Protein 2QIF (pdb70)

Foldseek 3Di:
DDKDKWAKADDDDVVLQVQLQVQLVPQPFWDGWGADRVRRIIITDGDCVRDPVVNSQVSSVVSPMHTDD/DDKDKWQKADQDDVVLVVQLQVQLVPQPFWDHWDDDRVRRMIMTDGDCVRANPVNSQVSSVVSPIHTD

CATH classification: 3.30.70.100

Nearest PDB structures (foldseek):
  2qif-assembly1_A  TM=1.006E+00  e=1.972E-12  unclassified
  6ff2-assembly1_B  TM=9.915E-01  e=1.704E-08  Staphylococcus aureus subsp. aureus NCTC 8325
  2l3m-assembly1_A  TM=9.729E-01  e=2.871E-08  Bacillus anthracis str. Ames
  3dxs-assembly1_X  TM=9.781E-01  e=1.037E-06  Arabidopsis thaliana
  6a71-assembly1_B  TM=9.759E-01  e=3.578E-06  Homo sapiens

B-factor: mean 16.15, std 11.19, range [2.81, 86.16]

Structure (mmCIF, N/CA/C/O backbone):
data_2QIF
#
_entry.id   2QIF
#
_cell.length_a   23.440
_cell.length_b   74.692
_cell.length_c   41.212
_cell.angle_alpha   90.00
_cell.angle_beta   101.55
_cell.angle_gamma   90.00
#
_symmetry.space_group_name_H-M   'P 1 21 1'
#
loop_
_entity.id
_entity.type
_entity.pdbx_description
1 polymer 'Copper chaperone copZ'
2 non-polymer 'COPPER (I) ION'
3 non-polymer 'ACETATE ION'
4 non-polymer GLYCEROL
5 non-polymer 'CALCIUM ION'
6 water water
#
loop_
_atom_site.group_PDB
_atom_site.id
_atom_site.type_symbol
_atom_site.label_atom_id
_atom_site.label_alt_id
_atom_site.label_comp_id
_atom_site.label_asym_id
_atom_site.label_entity_id
_atom_site.label_seq_id
_atom_site.pdbx_PDB_ins_code
_atom_site.Cartn_x
_atom_site.Cartn_y
_atom_site.Cartn_z
_atom_site.occupancy
_atom_site.B_iso_or_equiv
_atom_site.auth_seq_id
_atom_site.auth_comp_id
_atom_site.auth_asym_id
_atom_site.auth_atom_id
_atom_site.pdbx_PDB_model_num
ATOM 1 N N . MET A 1 1 ? 11.814 -7.514 27.008 1.00 15.10 1 MET A N 1
ATOM 2 C CA . MET A 1 1 ? 12.071 -6.346 26.156 1.00 9.75 1 MET A CA 1
ATOM 3 C C . MET A 1 1 ? 12.638 -5.212 27.010 1.00 8.47 1 MET A C 1
ATOM 4 O O . MET A 1 1 ? 12.342 -5.116 28.198 1.00 13.98 1 MET A O 1
ATOM 9 N N . GLU A 1 2 ? 13.457 -4.368 26.372 1.00 8.52 2 GLU A N 1
ATOM 10 C CA . GLU A 1 2 ? 13.937 -3.150 27.011 1.00 8.97 2 GLU A CA 1
ATOM 11 C C . GLU A 1 2 ? 13.451 -1.940 26.249 1.00 9.43 2 GLU A C 1
ATOM 12 O O . GLU A 1 2 ? 13.236 -2.027 25.037 1.00 9.31 2 GLU A O 1
ATOM 18 N N . GLN A 1 3 ? 13.294 -0.822 26.954 1.00 9.89 3 GLN A N 1
ATOM 19 C CA . GLN A 1 3 ? 12.934 0.439 26.306 1.00 10.24 3 GLN A CA 1
ATOM 20 C C . GLN A 1 3 ? 13.932 1.478 26.805 1.00 13.06 3 GLN A C 1
ATOM 21 O O . GLN A 1 3 ? 14.071 1.648 28.021 1.00 21.38 3 GLN A O 1
ATOM 27 N N . LYS A 1 4 ? 14.644 2.151 25.900 1.00 9.57 4 LYS A N 1
ATOM 28 C CA . LYS A 1 4 ? 15.637 3.128 26.318 1.00 10.50 4 LYS A CA 1
ATOM 29 C C . LYS A 1 4 ? 15.464 4.445 25.591 1.00 9.65 4 LYS A C 1
ATOM 30 O O . LYS A 1 4 ? 15.095 4.430 24.433 1.00 12.68 4 LYS A O 1
ATOM 36 N N . THR A 1 5 ? 15.727 5.558 26.240 1.00 9.54 5 THR A N 1
ATOM 37 C CA . THR A 1 5 ? 15.790 6.839 25.541 1.00 9.78 5 THR A CA 1
ATOM 38 C C . THR A 1 5 ? 17.243 7.292 25.567 1.00 10.25 5 THR A C 1
ATOM 39 O O . THR A 1 5 ? 17.852 7.353 26.666 1.00 14.78 5 THR A O 1
ATOM 43 N N A LEU A 1 6 ? 17.764 7.564 24.377 0.70 10.38 6 LEU A N 1
ATOM 44 N N B LEU A 1 6 ? 17.794 7.591 24.399 0.30 10.18 6 LEU A N 1
ATOM 45 C CA A LEU A 1 6 ? 19.112 8.107 24.252 0.70 9.14 6 LEU A CA 1
ATOM 46 C CA B LEU A 1 6 ? 19.156 8.068 24.226 0.30 9.00 6 LEU A CA 1
ATOM 47 C C A LEU A 1 6 ? 19.041 9.613 23.977 0.70 8.58 6 LEU A C 1
ATOM 48 C C B LEU A 1 6 ? 19.193 9.550 23.844 0.30 8.60 6 LEU A C 1
ATOM 49 O O A LEU A 1 6 ? 18.155 10.080 23.278 0.70 9.59 6 LEU A O 1
ATOM 50 O O B LEU A 1 6 ? 18.510 9.953 22.907 0.30 12.54 6 LEU A O 1
ATOM 59 N N . GLN A 1 7 ? 19.998 10.330 24.559 1.00 8.88 7 GLN A N 1
ATOM 60 C CA . GLN A 1 7 ? 20.094 11.757 24.278 1.00 8.88 7 GLN A CA 1
ATOM 61 C C . GLN A 1 7 ? 21.102 11.969 23.158 1.00 8.16 7 GLN A C 1
ATOM 62 O O . GLN A 1 7 ? 22.239 11.527 23.312 1.00 10.75 7 GLN A O 1
ATOM 68 N N . VAL A 1 8 ? 20.754 12.587 22.061 1.00 9.66 8 VAL A N 1
ATOM 69 C CA . VAL A 1 8 ? 21.546 12.652 20.831 1.00 8.04 8 VAL A CA 1
ATOM 70 C C . VAL A 1 8 ? 21.703 14.098 20.422 1.00 8.60 8 VAL A C 1
ATOM 71 O O . VAL A 1 8 ? 20.706 14.843 20.462 1.00 12.39 8 VAL A O 1
ATOM 75 N N A GLU A 1 9 ? 22.918 14.513 20.080 0.70 9.95 9 GLU A N 1
ATOM 76 N N B GLU A 1 9 ? 22.909 14.478 20.036 0.30 9.69 9 GLU A N 1
ATOM 77 C CA A GLU A 1 9 ? 23.173 15.851 19.584 0.70 9.61 9 GLU A CA 1
ATOM 78 C CA B GLU A 1 9 ? 23.288 15.812 19.611 0.30 10.03 9 GLU A CA 1
ATOM 79 C C A GLU A 1 9 ? 23.496 15.803 18.092 0.70 8.14 9 GLU A C 1
ATOM 80 C C B GLU A 1 9 ? 23.614 15.870 18.125 0.30 8.57 9 GLU A C 1
ATOM 81 O O A GLU A 1 9 ? 24.073 14.854 17.556 0.70 11.04 9 GLU A O 1
ATOM 82 O O B GLU A 1 9 ? 24.325 15.008 17.599 0.30 11.36 9 GLU A O 1
ATOM 93 N N . GLY A 1 10 ? 23.111 16.886 17.416 1.00 10.29 10 GLY A N 1
ATOM 94 C CA . GLY A 1 10 ? 23.464 17.058 16.032 1.00 11.30 10 GLY A CA 1
ATOM 95 C C . GLY A 1 10 ? 22.366 16.813 15.044 1.00 9.95 10 GLY A C 1
ATOM 96 O O . GLY A 1 10 ? 22.545 17.141 13.864 1.00 13.47 10 GLY A O 1
ATOM 97 N N . MET A 1 11 ? 21.224 16.235 15.450 1.00 9.86 11 MET A N 1
ATOM 98 C CA . MET A 1 11 ? 20.131 16.120 14.492 1.00 11.04 11 MET A CA 1
ATOM 99 C C . MET A 1 11 ? 19.442 17.460 14.264 1.00 11.66 11 MET A C 1
ATOM 100 O O . MET A 1 11 ? 19.141 18.135 15.254 1.00 15.08 11 MET A O 1
ATOM 105 N N . SER A 1 12 ? 19.169 17.812 13.000 1.00 12.24 12 SER A N 1
ATOM 106 C CA . SER A 1 12 ? 18.678 19.169 12.746 1.00 12.51 12 SER A CA 1
ATOM 107 C C . SER A 1 12 ? 17.355 19.225 12.001 1.00 11.98 12 SER A C 1
ATOM 108 O O . SER A 1 12 ? 16.763 20.308 11.904 1.00 14.19 12 SER A O 1
ATOM 111 N N . CYS A 1 13 ? 16.891 18.125 11.446 1.00 11.38 13 CYS A N 1
ATOM 112 C CA . CYS A 1 13 ? 15.690 18.119 10.612 1.00 11.51 13 CYS A CA 1
ATOM 113 C C . CYS A 1 13 ? 15.147 16.706 10.485 1.00 10.81 13 CYS A C 1
ATOM 114 O O . CYS A 1 13 ? 15.725 15.732 10.992 1.00 11.98 13 CYS A O 1
ATOM 117 N N A GLN A 1 14 ? 14.013 16.563 9.816 0.60 11.41 14 GLN A N 1
ATOM 118 N N B GLN A 1 14 ? 14.005 16.563 9.815 0.40 11.57 14 GLN A N 1
ATOM 119 C CA A GLN A 1 14 ? 13.394 15.246 9.684 0.60 11.20 14 GLN A CA 1
ATOM 120 C CA B GLN A 1 14 ? 13.404 15.247 9.654 0.40 11.17 14 GLN A CA 1
ATOM 121 C C A GLN A 1 14 ? 14.192 14.311 8.787 0.60 10.41 14 GLN A C 1
ATOM 122 C C B GLN A 1 14 ? 14.342 14.291 8.920 0.40 10.70 14 GLN A C 1
ATOM 123 O O A GLN A 1 14 ? 13.979 13.097 8.851 0.60 9.13 14 GLN A O 1
ATOM 124 O O B GLN A 1 14 ? 14.336 13.104 9.239 0.40 10.53 14 GLN A O 1
ATOM 135 N N . HIS A 1 15 ? 15.108 14.785 7.954 1.00 10.09 15 HIS A N 1
ATOM 136 C CA . HIS A 1 15 ? 16.013 13.849 7.271 1.00 9.10 15 HIS A CA 1
ATOM 137 C C . HIS A 1 15 ? 16.957 13.190 8.273 1.00 8.50 15 HIS A C 1
ATOM 138 O O . HIS A 1 15 ? 17.290 12.020 8.111 1.00 10.98 15 HIS A O 1
ATOM 145 N N . CYS A 1 16 ? 17.393 13.930 9.281 1.00 9.36 16 CYS A N 1
ATOM 146 C CA . CYS A 1 16 ? 18.289 13.393 10.309 1.00 9.12 16 CYS A CA 1
ATOM 147 C C . CYS A 1 16 ? 17.542 12.319 11.101 1.00 8.96 16 CYS A C 1
ATOM 148 O O . CYS A 1 16 ? 18.028 11.235 11.411 1.00 10.86 16 CYS A O 1
ATOM 151 N N . VAL A 1 17 ? 16.288 12.628 11.450 1.00 9.67 17 VAL A N 1
ATOM 152 C CA . VAL A 1 17 ? 15.434 11.671 12.130 1.00 10.34 17 VAL A CA 1
ATOM 153 C C . VAL A 1 17 ? 15.305 10.385 11.333 1.00 10.13 17 VAL A C 1
ATOM 154 O O . VAL A 1 17 ? 15.431 9.265 11.875 1.00 11.27 17 VAL A O 1
ATOM 158 N N . LYS A 1 18 ? 15.059 10.511 10.040 1.00 11.29 18 LYS A N 1
ATOM 159 C CA . LYS A 1 18 ? 14.868 9.318 9.216 1.00 9.46 18 LYS A CA 1
ATOM 160 C C . LYS A 1 18 ? 16.160 8.525 9.116 1.00 9.46 18 LYS A C 1
ATOM 161 O O . LYS A 1 18 ? 16.099 7.294 9.132 1.00 10.82 18 LYS A O 1
ATOM 167 N N . ALA A 1 19 ? 17.312 9.178 9.030 1.00 8.98 19 ALA A N 1
ATOM 168 C CA . ALA A 1 19 ? 18.576 8.427 9.030 1.00 10.01 19 ALA A CA 1
ATOM 169 C C . ALA A 1 19 ? 18.753 7.642 10.305 1.00 9.19 19 ALA A C 1
ATOM 170 O O . ALA A 1 19 ? 19.186 6.504 10.218 1.00 11.10 19 ALA A O 1
ATOM 172 N N . VAL A 1 20 ? 18.410 8.257 11.443 1.00 8.46 20 VAL A N 1
ATOM 173 C CA . VAL A 1 20 ? 18.580 7.513 12.687 1.00 9.37 20 VAL A CA 1
ATOM 174 C C . VAL A 1 20 ? 17.585 6.377 12.801 1.00 8.88 20 VAL A C 1
ATOM 175 O O . VAL A 1 20 ? 17.876 5.263 13.220 1.00 10.33 20 VAL A O 1
ATOM 179 N N . GLU A 1 21 ? 16.325 6.618 12.445 1.00 8.94 21 GLU A N 1
ATOM 180 C CA . GLU A 1 21 ? 15.316 5.576 12.556 1.00 7.78 21 GLU A CA 1
ATOM 181 C C . GLU A 1 21 ? 15.655 4.426 11.611 1.00 8.58 21 GLU A C 1
ATOM 182 O O . GLU A 1 21 ? 15.476 3.261 11.962 1.00 10.79 21 GLU A O 1
ATOM 188 N N . THR A 1 22 ? 16.127 4.740 10.401 1.00 9.46 22 THR A N 1
ATOM 189 C CA . THR A 1 22 ? 16.479 3.641 9.488 1.00 11.61 22 THR A CA 1
ATOM 190 C C . THR A 1 22 ? 17.641 2.829 10.016 1.00 11.84 22 THR A C 1
ATOM 191 O O . THR A 1 22 ? 17.680 1.594 10.027 1.00 14.19 22 THR A O 1
ATOM 195 N N A SER A 1 23 ? 18.693 3.487 10.502 0.50 10.27 23 SER A N 1
ATOM 196 N N B SER A 1 23 ? 18.684 3.516 10.475 0.50 10.35 23 SER A N 1
ATOM 197 C CA A SER A 1 23 ? 19.879 2.791 10.967 0.50 11.15 23 SER A CA 1
ATOM 198 C CA B SER A 1 23 ? 19.815 2.718 10.927 0.50 11.79 23 SER A CA 1
ATOM 199 C C A SER A 1 23 ? 19.649 2.011 12.249 0.50 10.08 23 SER A C 1
ATOM 200 C C B SER A 1 23 ? 19.452 1.914 12.163 0.50 10.36 23 SER A C 1
ATOM 201 O O A SER A 1 23 ? 20.204 0.924 12.439 0.50 12.95 23 SER A O 1
ATOM 202 O O B SER A 1 23 ? 19.712 0.706 12.192 0.50 11.51 23 SER A O 1
ATOM 207 N N . VAL A 1 24 ? 18.863 2.591 13.159 1.00 7.98 24 VAL A N 1
ATOM 208 C CA . VAL A 1 24 ? 18.594 1.825 14.395 1.00 7.67 24 VAL A CA 1
ATOM 209 C C . VAL A 1 24 ? 17.594 0.715 14.108 1.00 6.79 24 VAL A C 1
ATOM 210 O O . VAL A 1 24 ? 17.687 -0.403 14.656 1.00 8.88 24 VAL A O 1
ATOM 214 N N . GLY A 1 25 ? 16.609 0.998 13.235 1.00 8.36 25 GLY A N 1
ATOM 215 C CA . GLY A 1 25 ? 15.548 0.007 13.055 1.00 11.34 25 GLY A CA 1
ATOM 216 C C . GLY A 1 25 ? 16.022 -1.207 12.270 1.00 12.71 25 GLY A C 1
ATOM 217 O O . GLY A 1 25 ? 15.336 -2.245 12.295 1.00 15.39 25 GLY A O 1
ATOM 218 N N . GLU A 1 26 ? 17.168 -1.089 11.603 1.00 11.61 26 GLU A N 1
ATOM 219 C CA . GLU A 1 26 ? 17.739 -2.203 10.883 1.00 13.28 26 GLU A CA 1
ATOM 220 C C . GLU A 1 26 ? 18.541 -3.137 11.768 1.00 8.61 26 GLU A C 1
ATOM 221 O O . GLU A 1 26 ? 18.915 -4.200 11.280 1.00 13.42 26 GLU A O 1
ATOM 227 N N . LEU A 1 27 ? 18.788 -2.786 13.019 1.00 8.42 27 LEU A N 1
ATOM 228 C CA . LEU A 1 27 ? 19.501 -3.714 13.921 1.00 7.76 27 LEU A CA 1
ATOM 229 C C . LEU A 1 27 ? 18.598 -4.861 14.318 1.00 6.70 27 LEU A C 1
ATOM 230 O O . LEU A 1 27 ? 17.428 -4.649 14.699 1.00 9.39 27 LEU A O 1
ATOM 235 N N . ASP A 1 28 ? 19.098 -6.101 14.242 1.00 6.03 28 ASP A N 1
ATOM 236 C CA . ASP A 1 28 ? 18.285 -7.223 14.674 1.00 6.35 28 ASP A CA 1
ATOM 237 C C . ASP A 1 28 ? 17.877 -7.074 16.119 1.00 8.93 28 ASP A C 1
ATOM 238 O O . ASP A 1 28 ? 18.716 -6.839 16.986 1.00 9.76 28 ASP A O 1
ATOM 243 N N . GLY A 1 29 ? 16.586 -7.253 16.370 1.00 7.15 29 GLY A N 1
ATOM 244 C CA . GLY A 1 29 ? 16.109 -7.203 17.746 1.00 7.11 29 GLY A CA 1
ATOM 245 C C . GLY A 1 29 ? 15.391 -5.924 18.085 1.00 4.74 29 GLY A C 1
ATOM 246 O O . GLY A 1 29 ? 14.669 -5.893 19.092 1.00 7.50 29 GLY A O 1
ATOM 247 N N . VAL A 1 30 ? 15.582 -4.862 17.289 1.00 6.20 30 VAL A N 1
ATOM 248 C CA . VAL A 1 30 ? 14.828 -3.620 17.566 1.00 6.20 30 VAL A CA 1
ATOM 249 C C . VAL A 1 30 ? 13.383 -3.845 17.164 1.00 7.27 30 VAL A C 1
ATOM 250 O O . VAL A 1 30 ? 13.192 -4.469 16.094 1.00 8.57 30 VAL A O 1
ATOM 254 N N . SER A 1 31 ? 12.457 -3.340 17.972 1.00 6.22 31 SER A N 1
ATOM 255 C CA . SER A 1 31 ? 11.049 -3.443 17.573 1.00 5.92 31 SER A CA 1
ATOM 256 C C . SER A 1 31 ? 10.458 -2.103 17.186 1.00 5.80 31 SER A C 1
ATOM 257 O O . SER A 1 31 ? 9.469 -2.093 16.411 1.00 8.67 31 SER A O 1
ATOM 260 N N . ALA A 1 32 ? 10.994 -0.992 17.696 1.00 6.37 32 ALA A N 1
ATOM 261 C CA . ALA A 1 32 ? 10.425 0.298 17.330 1.00 5.89 32 ALA A CA 1
ATOM 262 C C . ALA A 1 32 ? 11.493 1.342 17.682 1.00 6.98 32 ALA A C 1
ATOM 263 O O . ALA A 1 32 ? 12.316 1.186 18.618 1.00 7.16 32 ALA A O 1
ATOM 265 N N . VAL A 1 33 ? 11.498 2.417 16.910 1.00 6.79 33 VAL A N 1
ATOM 266 C CA . VAL A 1 33 ? 12.364 3.583 17.190 1.00 6.41 33 VAL A CA 1
ATOM 267 C C . VAL A 1 33 ? 11.623 4.852 16.763 1.00 7.81 33 VAL A C 1
ATOM 268 O O . VAL A 1 33 ? 11.167 4.923 15.634 1.00 9.13 33 VAL A O 1
ATOM 272 N N . HIS A 1 34 ? 11.528 5.845 17.637 1.00 7.59 34 HIS A N 1
ATOM 273 C CA . HIS A 1 34 ? 10.932 7.133 17.264 1.00 7.59 34 HIS A CA 1
ATOM 274 C C . HIS A 1 34 ? 11.790 8.241 17.857 1.00 7.00 34 HIS A C 1
ATOM 275 O O . HIS A 1 34 ? 12.516 8.017 18.827 1.00 10.66 34 HIS A O 1
ATOM 282 N N . VAL A 1 35 ? 11.746 9.414 17.253 1.00 9.02 35 VAL A N 1
ATOM 283 C CA . VAL A 1 35 ? 12.649 10.487 17.663 1.00 8.14 35 VAL A CA 1
ATOM 284 C C . VAL A 1 35 ? 11.848 11.726 17.994 1.00 8.69 35 VAL A C 1
ATOM 285 O O . VAL A 1 35 ? 10.909 12.067 17.261 1.00 12.53 35 VAL A O 1
ATOM 289 N N . ASN A 1 36 ? 12.217 12.385 19.088 1.00 9.45 36 ASN A N 1
ATOM 290 C CA . ASN A 1 36 ? 11.704 13.710 19.399 1.00 11.35 36 ASN A CA 1
ATOM 291 C C . ASN A 1 36 ? 12.797 14.686 18.980 1.00 10.78 36 ASN A C 1
ATOM 292 O O . ASN A 1 36 ? 13.798 14.813 19.688 1.00 11.68 36 ASN A O 1
ATOM 297 N N . LEU A 1 37 ? 12.624 15.294 17.819 1.00 12.16 37 LEU A N 1
ATOM 298 C CA . LEU A 1 37 ? 13.729 16.097 17.275 1.00 10.05 37 LEU A CA 1
ATOM 299 C C . LEU A 1 37 ? 14.011 17.293 18.159 1.00 11.48 37 LEU A C 1
ATOM 300 O O . LEU A 1 37 ? 15.191 17.599 18.381 1.00 11.84 37 LEU A O 1
ATOM 305 N N . GLU A 1 38 ? 12.988 17.973 18.667 1.00 10.59 38 GLU A N 1
ATOM 306 C CA . GLU A 1 38 ? 13.240 19.206 19.431 1.00 11.27 38 GLU A CA 1
ATOM 307 C C . GLU A 1 38 ? 14.089 18.937 20.672 1.00 11.78 38 GLU A C 1
ATOM 308 O O . GLU A 1 38 ? 14.939 19.728 21.038 1.00 13.50 38 GLU A O 1
ATOM 314 N N . ALA A 1 39 ? 13.840 17.794 21.309 1.00 11.42 39 ALA A N 1
ATOM 315 C CA . ALA A 1 39 ? 14.505 17.468 22.548 1.00 12.71 39 ALA A CA 1
ATOM 316 C C . ALA A 1 39 ? 15.764 16.638 22.303 1.00 10.94 39 ALA A C 1
ATOM 317 O O . ALA A 1 39 ? 16.482 16.456 23.300 1.00 13.84 39 ALA A O 1
ATOM 319 N N . GLY A 1 40 ? 15.997 16.175 21.074 1.00 9.87 40 GLY A N 1
ATOM 320 C CA . GLY A 1 40 ? 17.119 15.312 20.756 1.00 10.63 40 GLY A CA 1
ATOM 321 C C . GLY A 1 40 ? 17.076 13.990 21.495 1.00 10.79 40 GLY A C 1
ATOM 322 O O . GLY A 1 40 ? 18.114 13.474 21.909 1.00 15.67 40 GLY A O 1
ATOM 323 N N . LYS A 1 41 ? 15.862 13.452 21.627 1.00 10.85 41 LYS A N 1
ATOM 324 C CA . LYS A 1 41 ? 15.686 12.158 22.286 1.00 11.84 41 LYS A CA 1
ATOM 325 C C . LYS A 1 41 ? 15.312 11.077 21.291 1.00 10.81 41 LYS A C 1
ATOM 326 O O . LYS A 1 41 ? 14.428 11.246 20.453 1.00 13.83 41 LYS A O 1
ATOM 332 N N . VAL A 1 42 ? 15.999 9.942 21.380 1.00 8.23 42 VAL A N 1
ATOM 333 C CA . VAL A 1 42 ? 15.712 8.794 20.528 1.00 8.54 42 VAL A CA 1
ATOM 334 C C . VAL A 1 42 ? 15.194 7.690 21.437 1.00 7.01 42 VAL A C 1
ATOM 335 O O . VAL A 1 42 ? 15.931 7.214 22.318 1.00 10.32 42 VAL A O 1
ATOM 339 N N A ASP A 1 43 ? 13.943 7.313 21.215 0.70 7.77 43 ASP A N 1
ATOM 340 N N B ASP A 1 43 ? 13.956 7.254 21.250 0.30 8.38 43 ASP A N 1
ATOM 341 C CA A ASP A 1 43 ? 13.267 6.265 21.973 0.70 7.69 43 ASP A CA 1
ATOM 342 C CA B ASP A 1 43 ? 13.338 6.199 22.056 0.30 7.51 43 ASP A CA 1
ATOM 343 C C A ASP A 1 43 ? 13.379 4.934 21.217 0.70 7.11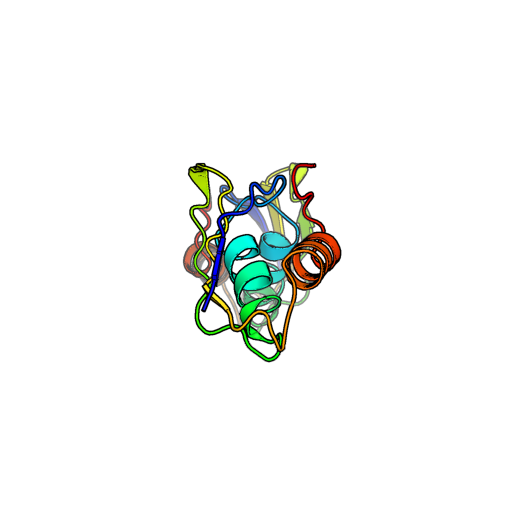 43 ASP A C 1
ATOM 344 C C B ASP A 1 43 ? 13.350 4.869 21.308 0.30 6.29 43 ASP A C 1
ATOM 345 O O A ASP A 1 43 ? 13.051 4.898 20.035 0.70 7.57 43 ASP A O 1
ATOM 346 O O B ASP A 1 43 ? 12.824 4.766 20.201 0.30 7.81 43 ASP A O 1
ATOM 355 N N A VAL A 1 44 ? 13.809 3.875 21.877 0.60 6.22 44 VAL A N 1
ATOM 356 N N B VAL A 1 44 ? 13.938 3.830 21.888 0.40 6.22 44 VAL A N 1
ATOM 357 C CA A VAL A 1 44 ? 14.007 2.600 21.201 0.60 6.31 44 VAL A CA 1
ATOM 358 C CA B VAL A 1 44 ? 14.091 2.559 21.190 0.40 6.25 44 VAL A CA 1
ATOM 359 C C A VAL A 1 44 ? 13.459 1.471 22.069 0.60 6.98 44 VAL A C 1
ATOM 360 C C B VAL A 1 44 ? 13.611 1.394 22.046 0.40 6.09 44 VAL A C 1
ATOM 361 O O A VAL A 1 44 ? 13.597 1.527 23.298 0.60 9.29 44 VAL A O 1
ATOM 362 O O B VAL A 1 44 ? 13.924 1.327 23.241 0.40 7.38 44 VAL A O 1
ATOM 369 N N . SER A 1 45 ? 12.860 0.478 21.459 1.00 6.41 45 SER A N 1
ATOM 370 C CA . SER A 1 45 ? 12.437 -0.705 22.198 1.00 6.09 45 SER A CA 1
ATOM 371 C C . SER A 1 45 ? 13.094 -1.914 21.514 1.00 6.24 45 SER A C 1
ATOM 372 O O . SER A 1 45 ? 13.186 -1.948 20.278 1.00 6.81 45 SER A O 1
ATOM 375 N N . PHE A 1 46 ? 13.585 -2.866 22.281 1.00 5.90 46 PHE A N 1
ATOM 376 C CA . PHE A 1 46 ? 14.439 -3.892 21.657 1.00 5.27 46 PHE A CA 1
ATOM 377 C C . PHE A 1 46 ? 14.537 -5.120 22.570 1.00 5.92 46 PHE A C 1
ATOM 378 O O . PHE A 1 46 ? 14.324 -5.041 23.787 1.00 7.49 46 PHE A O 1
ATOM 386 N N . ASP A 1 47 ? 14.915 -6.222 21.925 1.00 6.45 47 ASP A N 1
ATOM 387 C CA . ASP A 1 47 ? 15.249 -7.463 22.614 1.00 6.70 47 ASP A CA 1
ATOM 388 C C . ASP A 1 47 ? 16.721 -7.412 22.974 1.00 6.40 47 ASP A C 1
ATOM 389 O O . ASP A 1 47 ? 17.558 -7.516 22.087 1.00 7.72 47 ASP A O 1
ATOM 394 N N . ALA A 1 48 ? 17.032 -7.224 24.245 1.00 7.18 48 ALA A N 1
ATOM 395 C CA . ALA A 1 48 ? 18.433 -7.075 24.651 1.00 8.00 48 ALA A CA 1
ATOM 396 C C . ALA A 1 48 ? 19.236 -8.359 24.494 1.00 8.99 48 ALA A C 1
ATOM 397 O O . ALA A 1 48 ? 20.467 -8.350 24.635 1.00 11.23 48 ALA A O 1
ATOM 399 N N . ASP A 1 49 ? 18.612 -9.517 24.211 1.00 7.41 49 ASP A N 1
ATOM 400 C CA . ASP A 1 49 ? 19.406 -10.686 23.881 1.00 9.19 49 ASP A CA 1
ATOM 401 C C . ASP A 1 49 ? 20.048 -10.621 22.485 1.00 8.08 49 ASP A C 1
ATOM 402 O O . ASP A 1 49 ? 20.984 -11.365 22.209 1.00 12.27 49 ASP A O 1
ATOM 407 N N . LYS A 1 50 ? 19.528 -9.703 21.666 1.00 7.82 50 LYS A N 1
ATOM 408 C CA . LYS A 1 50 ? 19.907 -9.677 20.269 1.00 7.30 50 LYS A CA 1
ATOM 409 C C . LYS A 1 50 ? 20.622 -8.385 19.939 1.00 7.42 50 LYS A C 1
ATOM 410 O O . LYS A 1 50 ? 21.373 -8.365 18.947 1.00 8.81 50 LYS A O 1
ATOM 416 N N . VAL A 1 51 ? 20.405 -7.320 20.714 1.00 6.84 51 VAL A N 1
ATOM 417 C CA . VAL A 1 51 ? 21.030 -6.030 20.418 1.00 6.18 51 VAL A CA 1
ATOM 418 C C . VAL A 1 51 ? 21.240 -5.284 21.726 1.00 7.08 51 VAL A C 1
ATOM 419 O O . VAL A 1 51 ? 20.456 -5.421 22.688 1.00 8.43 51 VAL A O 1
ATOM 423 N N . SER A 1 52 ? 22.300 -4.508 21.820 1.00 6.57 52 SER A N 1
ATOM 424 C CA . SER A 1 52 ? 22.631 -3.768 23.042 1.00 6.82 52 SER A CA 1
ATOM 425 C C . SER A 1 52 ? 22.404 -2.278 22.874 1.00 6.06 52 SER A C 1
ATOM 426 O O . SER A 1 52 ? 22.354 -1.761 21.739 1.00 7.43 52 SER A O 1
ATOM 429 N N A VAL A 1 53 ? 22.266 -1.593 24.014 0.70 7.45 53 VAL A N 1
ATOM 430 N N B VAL A 1 53 ? 22.287 -1.530 23.973 0.30 7.22 53 VAL A N 1
ATOM 431 C CA A VAL A 1 53 ? 22.256 -0.135 24.017 0.70 6.57 53 VAL A CA 1
ATOM 432 C CA B VAL A 1 53 ?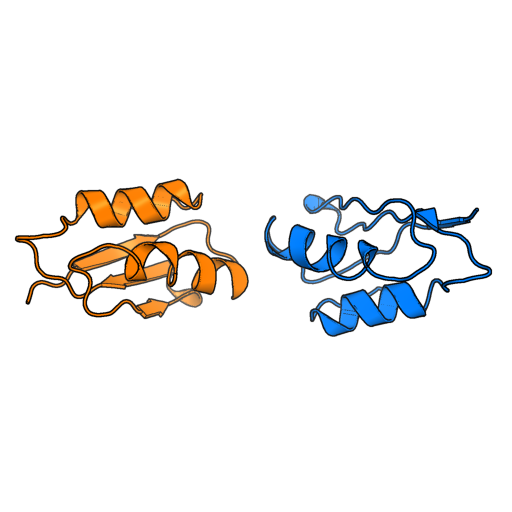 22.187 -0.077 23.801 0.30 6.72 53 VAL A CA 1
ATOM 433 C C A VAL A 1 53 ? 23.449 0.414 23.251 0.70 6.92 53 VAL A C 1
ATOM 434 C C B VAL A 1 53 ? 23.482 0.498 23.251 0.30 7.22 53 VAL A C 1
ATOM 435 O O A VAL A 1 53 ? 23.282 1.335 22.442 0.70 8.78 53 VAL A O 1
ATOM 436 O O B VAL A 1 53 ? 23.463 1.533 22.574 0.30 7.22 53 VAL A O 1
ATOM 443 N N . LYS A 1 54 ? 24.624 -0.145 23.505 1.00 7.00 54 LYS A N 1
ATOM 444 C CA . LYS A 1 54 ? 25.836 0.361 22.821 1.00 6.30 54 LYS A CA 1
ATOM 445 C C . LYS A 1 54 ? 25.785 0.154 21.323 1.00 4.79 54 LYS A C 1
ATOM 446 O O . LYS A 1 54 ? 26.214 1.013 20.551 1.00 6.87 54 LYS A O 1
ATOM 452 N N . ASP A 1 55 ? 25.224 -0.988 20.866 1.00 5.72 55 ASP A N 1
ATOM 453 C CA . ASP A 1 55 ? 25.064 -1.189 19.416 1.00 6.88 55 ASP A CA 1
ATOM 454 C C . ASP A 1 55 ? 24.225 -0.063 18.799 1.00 5.73 55 ASP A C 1
ATOM 455 O O . ASP A 1 55 ? 24.546 0.474 17.720 1.00 7.44 55 ASP A O 1
ATOM 460 N N . ILE A 1 56 ? 23.140 0.262 19.511 1.00 5.92 56 ILE A N 1
ATOM 461 C CA . ILE A 1 56 ? 22.239 1.336 19.059 1.00 6.15 56 ILE A CA 1
ATOM 462 C C . ILE A 1 56 ? 22.967 2.670 19.053 1.00 5.37 56 ILE A C 1
ATOM 463 O O . ILE A 1 56 ? 22.879 3.448 18.101 1.00 6.94 56 ILE A O 1
ATOM 468 N N . ALA A 1 57 ? 23.694 3.003 20.120 1.00 6.41 57 ALA A N 1
ATOM 469 C CA . ALA A 1 57 ? 24.421 4.257 20.161 1.00 6.86 57 ALA A CA 1
ATOM 470 C C . ALA A 1 57 ? 25.462 4.324 19.057 1.00 6.33 57 ALA A C 1
ATOM 471 O O . ALA A 1 57 ? 25.671 5.367 18.451 1.00 7.46 57 ALA A O 1
ATOM 473 N N . ASP A 1 58 ? 26.136 3.212 18.801 1.00 6.70 58 ASP A N 1
ATOM 474 C CA . ASP A 1 58 ? 27.171 3.172 17.750 1.00 7.02 58 ASP A CA 1
ATOM 475 C C . ASP A 1 58 ? 26.518 3.368 16.386 1.00 5.38 58 ASP A C 1
ATOM 476 O O . ASP A 1 58 ? 27.087 4.048 15.513 1.00 9.83 58 ASP A O 1
ATOM 481 N N . ALA A 1 59 ? 25.324 2.821 16.162 1.00 7.12 59 ALA A N 1
ATOM 482 C CA . ALA A 1 59 ? 24.629 3.082 14.887 1.00 7.03 59 ALA A CA 1
ATOM 483 C C . ALA A 1 59 ? 24.305 4.552 14.703 1.00 7.79 59 ALA A C 1
ATOM 484 O O . ALA A 1 59 ? 24.391 5.107 13.604 1.00 8.80 59 ALA A O 1
ATOM 486 N N . ILE A 1 60 ? 23.916 5.198 15.799 1.00 6.43 60 ILE A N 1
ATOM 487 C CA . ILE A 1 60 ? 23.607 6.646 15.698 1.00 6.31 60 ILE A CA 1
ATOM 488 C C . ILE A 1 60 ? 24.862 7.454 15.432 1.00 6.36 60 ILE A C 1
ATOM 489 O O . ILE A 1 60 ? 24.905 8.350 14.610 1.00 8.84 60 ILE A O 1
ATOM 494 N N . GLU A 1 61 ? 25.960 7.120 16.145 1.00 8.13 61 GLU A N 1
ATOM 495 C CA . GLU A 1 61 ? 27.203 7.862 15.935 1.00 8.38 61 GLU A CA 1
ATOM 496 C C . GLU A 1 61 ? 27.765 7.574 14.548 1.00 8.14 61 GLU A C 1
ATOM 497 O O . GLU A 1 61 ? 28.410 8.439 13.936 1.00 11.25 61 GLU A O 1
ATOM 503 N N . ASP A 1 62 ? 27.518 6.391 13.985 1.00 8.75 62 ASP A N 1
ATOM 504 C CA . ASP A 1 62 ? 27.911 6.157 12.594 1.00 11.84 62 ASP A CA 1
ATOM 505 C C . ASP A 1 62 ? 27.192 7.052 11.597 1.00 12.00 62 ASP A C 1
ATOM 506 O O . ASP A 1 62 ? 27.659 7.211 10.449 1.00 15.38 62 ASP A O 1
ATOM 511 N N . GLN A 1 63 ? 26.044 7.621 11.966 1.00 11.02 63 GLN A N 1
ATOM 512 C CA . GLN A 1 63 ? 25.289 8.544 11.123 1.00 10.32 63 GLN A CA 1
ATOM 513 C C . GLN A 1 63 ? 25.756 9.980 11.360 1.00 11.74 63 GLN A C 1
ATOM 514 O O . GLN A 1 63 ? 25.236 10.901 10.731 1.00 16.38 63 GLN A O 1
ATOM 520 N N . GLY A 1 64 ? 26.717 10.156 12.261 1.00 12.00 64 GLY A N 1
ATOM 521 C CA . GLY A 1 64 ? 27.338 11.448 12.471 1.00 13.24 64 GLY A CA 1
ATOM 522 C C . GLY A 1 64 ? 26.822 12.171 13.684 1.00 13.72 64 GLY A C 1
ATOM 523 O O . GLY A 1 64 ? 27.241 13.313 13.849 1.00 18.90 64 GLY A O 1
ATOM 524 N N . TYR A 1 65 ? 25.963 11.599 14.498 1.00 10.91 65 TYR A N 1
ATOM 525 C CA . TYR A 1 65 ? 25.404 12.331 15.646 1.00 10.82 65 TYR A CA 1
ATOM 526 C C . TYR A 1 65 ? 26.133 11.897 16.899 1.00 12.11 65 TYR A C 1
ATOM 527 O O . TYR A 1 65 ? 26.735 10.834 16.997 1.00 24.74 65 TYR A O 1
ATOM 53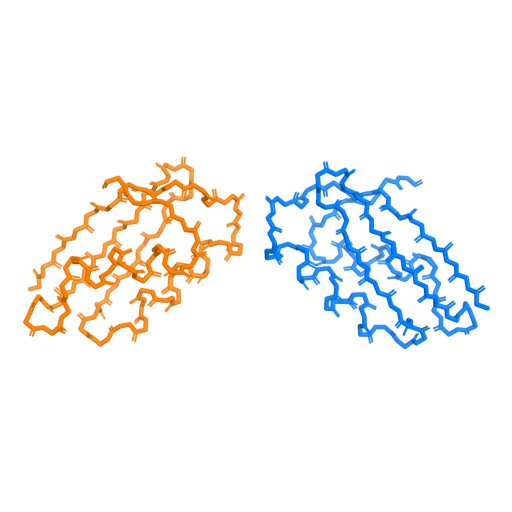6 N N . ASP A 1 66 ? 26.191 12.702 17.935 1.00 12.10 66 ASP A N 1
ATOM 537 C CA . ASP A 1 66 ? 26.856 12.326 19.181 1.00 11.39 66 ASP A CA 1
ATOM 538 C C . ASP A 1 66 ? 25.820 11.817 20.176 1.00 10.01 66 ASP A C 1
ATOM 539 O O . ASP A 1 66 ? 24.719 12.349 20.293 1.00 16.78 66 ASP A O 1
ATOM 544 N N . VAL A 1 67 ? 26.164 10.776 20.907 1.00 11.05 67 VAL A N 1
ATOM 545 C CA . VAL A 1 67 ? 25.252 10.235 21.905 1.00 10.33 67 VAL A CA 1
ATOM 546 C C . VAL A 1 67 ? 25.827 10.584 23.259 1.00 13.20 67 VAL A C 1
ATOM 547 O O . VAL A 1 67 ? 26.992 10.262 23.511 1.00 17.24 67 VAL A O 1
ATOM 551 N N . ALA A 1 68 ? 25.028 11.221 24.096 1.00 18.04 68 ALA A N 1
ATOM 552 C CA . ALA A 1 68 ? 25.506 11.637 25.418 1.00 20.57 68 ALA A CA 1
ATOM 553 C C . ALA A 1 68 ? 25.955 10.441 26.255 1.00 31.11 68 ALA A C 1
ATOM 554 O O . ALA A 1 68 ? 25.241 9.435 26.304 1.00 35.19 68 ALA A O 1
ATOM 556 N N . LYS A 1 69 ? 27.113 10.606 26.861 1.00 40.58 69 LYS A N 1
ATOM 557 C CA . LYS A 1 69 ? 27.896 9.746 27.717 1.00 42.29 69 LYS A CA 1
ATOM 558 C C . LYS A 1 69 ? 27.172 8.455 28.073 1.00 46.22 69 LYS A C 1
ATOM 559 O O . LYS A 1 69 ? 26.465 8.464 29.105 1.00 54.22 69 LYS A O 1
ATOM 561 N N . MET B 1 1 ? 21.800 28.616 -22.638 1.00 12.61 1 MET B N 1
ATOM 562 C CA . MET B 1 1 ? 21.529 28.164 -21.275 1.00 10.01 1 MET B CA 1
ATOM 563 C C . MET B 1 1 ? 21.149 29.370 -20.404 1.00 8.98 1 MET B C 1
ATOM 564 O O . MET B 1 1 ? 21.779 30.421 -20.547 1.00 11.15 1 MET B O 1
ATOM 569 N N . GLU B 1 2 ? 20.142 29.139 -19.572 1.00 7.72 2 GLU B N 1
ATOM 570 C CA . GLU B 1 2 ? 19.683 30.144 -18.614 1.00 7.13 2 GLU B CA 1
ATOM 571 C C . GLU B 1 2 ? 20.182 29.811 -17.214 1.00 7.60 2 GLU B C 1
ATOM 572 O O . GLU B 1 2 ? 20.636 28.679 -16.955 1.00 8.25 2 GLU B O 1
ATOM 578 N N . GLN B 1 3 ? 20.168 30.809 -16.3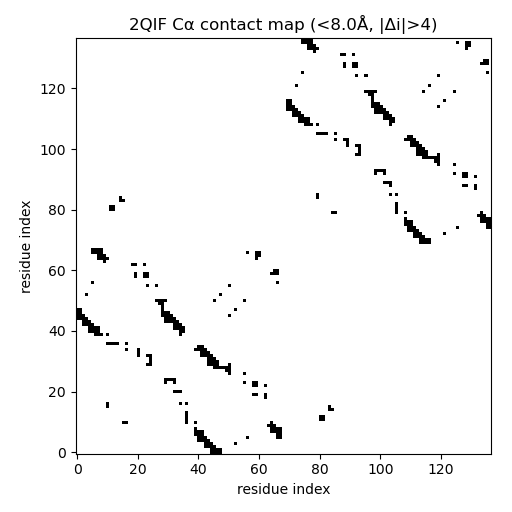08 1.00 6.26 3 GLN B N 1
ATOM 579 C CA . GLN B 1 3 ? 20.674 30.592 -14.954 1.00 4.86 3 GLN B CA 1
ATOM 580 C C . GLN B 1 3 ? 19.809 31.374 -13.972 1.00 6.09 3 GLN B C 1
ATOM 581 O O . GLN B 1 3 ? 19.325 32.445 -14.341 1.00 9.52 3 GLN B O 1
ATOM 587 N N . LYS B 1 4 ? 19.668 30.836 -12.772 1.00 6.19 4 LYS B N 1
ATOM 588 C CA . LYS B 1 4 ? 18.959 31.555 -11.726 1.00 6.89 4 LYS B CA 1
ATOM 589 C C . LYS B 1 4 ? 19.531 31.192 -10.371 1.00 7.78 4 LYS B C 1
ATOM 590 O O . LYS B 1 4 ? 19.835 30.009 -10.156 1.00 10.59 4 LYS B O 1
ATOM 596 N N . THR B 1 5 ? 19.654 32.195 -9.506 1.00 8.05 5 THR B N 1
ATOM 597 C CA . THR B 1 5 ? 19.998 31.937 -8.119 1.00 9.64 5 THR B CA 1
ATOM 598 C C . THR B 1 5 ? 18.759 32.219 -7.281 1.00 8.98 5 THR B C 1
ATOM 599 O O . THR B 1 5 ? 18.103 33.250 -7.486 1.00 11.61 5 THR B O 1
ATOM 603 N N . LEU B 1 6 ? 18.448 31.299 -6.365 1.00 10.57 6 LEU B N 1
ATOM 604 C CA . LEU B 1 6 ? 17.305 31.456 -5.476 1.00 10.41 6 LEU B CA 1
ATOM 605 C C . LEU B 1 6 ? 17.767 31.501 -4.034 1.00 10.42 6 LEU B C 1
ATOM 606 O O . LEU B 1 6 ? 18.657 30.744 -3.654 1.00 12.64 6 LEU B O 1
ATOM 611 N N . GLN B 1 7 ? 17.144 32.362 -3.228 1.00 13.94 7 GLN B N 1
ATOM 612 C CA . GLN B 1 7 ? 17.477 32.334 -1.803 1.00 15.91 7 GLN B CA 1
ATOM 613 C C . GLN B 1 7 ? 16.517 31.352 -1.130 1.00 14.29 7 GLN B C 1
ATOM 614 O O . GLN B 1 7 ? 15.305 31.424 -1.349 1.00 17.98 7 GLN B O 1
ATOM 620 N N . VAL B 1 8 ? 17.030 30.428 -0.333 1.00 14.04 8 VAL B N 1
ATOM 621 C CA . VAL B 1 8 ? 16.239 29.293 0.156 1.00 14.17 8 VAL B CA 1
ATOM 622 C C . VAL B 1 8 ? 16.396 29.224 1.669 1.00 15.50 8 VAL B C 1
ATOM 623 O O . VAL B 1 8 ? 17.511 29.252 2.210 1.00 18.97 8 VAL B O 1
ATOM 627 N N . GLU B 1 9 ? 15.263 29.159 2.346 1.00 18.13 9 GLU B N 1
ATOM 628 C CA . GLU B 1 9 ? 15.263 29.124 3.808 1.00 20.20 9 GLU B CA 1
ATOM 629 C C . GLU B 1 9 ? 14.863 27.750 4.310 1.00 18.01 9 GLU B C 1
ATOM 630 O O . GLU B 1 9 ? 14.017 27.081 3.725 1.00 19.40 9 GLU B O 1
ATOM 636 N N . GLY B 1 10 ? 15.437 27.310 5.430 1.00 15.68 10 GLY B N 1
ATOM 637 C CA . GLY B 1 10 ? 14.996 26.063 6.015 1.00 16.35 10 GLY B CA 1
ATOM 638 C C . GLY B 1 10 ? 15.973 24.916 5.887 1.00 16.59 10 GLY B C 1
ATOM 639 O O . GLY B 1 10 ? 15.759 23.929 6.602 1.00 16.98 10 GLY B O 1
ATOM 640 N N . MET B 1 11 ? 16.983 24.988 5.019 1.00 12.58 11 MET B N 1
ATOM 641 C CA . MET B 1 11 ? 17.938 23.870 4.923 1.00 12.80 11 MET B CA 1
ATOM 642 C C . MET B 1 11 ? 18.853 23.890 6.132 1.00 15.64 11 MET B C 1
ATOM 643 O O . MET B 1 11 ? 19.310 24.976 6.537 1.00 18.15 11 MET B O 1
ATOM 648 N N . SER B 1 12 ? 19.131 22.728 6.697 1.00 12.71 12 SER B N 1
ATOM 649 C CA . SER B 1 12 ? 19.856 22.745 7.980 1.00 15.48 12 SER B CA 1
ATOM 650 C C . SER B 1 12 ? 21.048 21.804 7.994 1.00 12.25 12 SER B C 1
ATOM 651 O O . SER B 1 12 ? 21.787 21.846 8.990 1.00 17.94 12 SER B O 1
ATOM 654 N N . CYS B 1 13 ? 21.230 20.971 6.983 1.00 13.71 13 CYS B N 1
ATOM 655 C CA . CYS B 1 13 ? 22.284 19.960 6.998 1.00 13.12 13 CYS B CA 1
ATOM 656 C C . CYS B 1 13 ? 22.521 19.393 5.606 1.00 13.75 13 CYS B C 1
ATOM 657 O O . CYS B 1 13 ? 21.832 19.749 4.642 1.00 12.45 13 CYS B O 1
ATOM 660 N N . GLN B 1 14 ? 23.510 18.500 5.504 1.00 14.05 14 GLN B N 1
ATOM 661 C CA . GLN B 1 14 ? 23.838 17.957 4.178 1.00 15.29 14 GLN B CA 1
ATOM 662 C C . GLN B 1 14 ? 22.718 17.073 3.647 1.00 13.80 14 GLN B C 1
ATOM 663 O O . GLN B 1 14 ? 22.626 16.916 2.427 1.00 15.19 14 GLN B O 1
ATOM 669 N N . HIS B 1 15 ? 21.849 16.492 4.499 1.00 12.07 15 HIS B N 1
ATOM 670 C CA . HIS B 1 15 ? 20.708 15.778 3.915 1.00 11.03 15 HIS B CA 1
ATOM 671 C C . HIS B 1 15 ? 19.775 16.709 3.137 1.00 11.26 15 HIS B C 1
ATOM 672 O O . HIS B 1 15 ? 19.179 16.395 2.109 1.00 11.42 15 HIS B O 1
ATOM 679 N N . CYS B 1 16 ? 19.595 17.911 3.664 1.00 11.10 16 CYS B N 1
ATOM 680 C CA . CYS B 1 16 ? 18.735 18.917 3.021 1.00 12.72 16 CYS B CA 1
ATOM 681 C C . CYS B 1 16 ? 19.337 19.293 1.667 1.00 11.70 16 CYS B C 1
ATOM 682 O O . CYS B 1 16 ? 18.654 19.444 0.675 1.00 13.75 16 CYS B O 1
ATOM 685 N N . VAL B 1 17 ? 20.655 19.495 1.712 1.00 12.99 17 VAL B N 1
ATOM 686 C CA . VAL B 1 17 ? 21.404 19.848 0.499 1.00 12.06 17 VAL B CA 1
ATOM 687 C C . VAL B 1 17 ? 21.162 18.806 -0.585 1.00 13.64 17 VAL B C 1
ATOM 688 O O . VAL B 1 17 ? 20.839 19.163 -1.710 1.00 14.33 17 VAL B O 1
ATOM 692 N N . LYS B 1 18 ? 21.327 17.537 -0.210 1.00 12.56 18 LYS B N 1
ATOM 693 C CA . LYS B 1 18 ? 21.140 16.482 -1.190 1.00 12.41 18 LYS B CA 1
ATOM 694 C C . LYS B 1 18 ? 19.704 16.396 -1.661 1.00 11.84 18 LYS B C 1
ATOM 695 O O . LYS B 1 18 ? 19.481 16.075 -2.825 1.00 13.22 18 LYS B O 1
ATOM 701 N N . ALA B 1 19 ? 18.735 16.647 -0.776 1.00 12.53 19 ALA B N 1
ATOM 702 C CA . ALA B 1 19 ? 17.334 16.594 -1.216 1.00 12.39 19 ALA B CA 1
ATOM 703 C C . ALA B 1 19 ? 17.058 17.627 -2.294 1.00 11.07 19 ALA B C 1
ATOM 704 O O . ALA B 1 19 ? 16.388 17.385 -3.286 1.00 14.37 19 ALA B O 1
ATOM 706 N N . VAL B 1 20 ? 17.623 18.830 -2.100 1.00 11.37 20 VAL B N 1
ATOM 707 C CA . VAL B 1 20 ? 17.442 19.913 -3.063 1.00 10.43 20 VAL B CA 1
ATOM 708 C C . VAL B 1 20 ? 18.167 19.591 -4.362 1.00 10.50 20 VAL B C 1
ATOM 709 O O . VAL B 1 20 ? 17.611 19.744 -5.469 1.00 12.46 20 VAL B O 1
ATOM 713 N N A GLU B 1 21 ? 19.413 19.145 -4.247 0.60 11.53 21 GLU B N 1
ATOM 714 N N B GLU B 1 21 ? 19.422 19.144 -4.313 0.40 11.74 21 GLU B N 1
ATOM 715 C CA A GLU B 1 21 ? 20.198 18.796 -5.415 0.60 12.14 21 GLU B CA 1
ATOM 716 C CA B GLU B 1 21 ? 20.117 18.831 -5.558 0.40 11.98 21 GLU B CA 1
ATOM 717 C C A GLU B 1 21 ? 19.475 17.742 -6.255 0.60 11.67 21 GLU B C 1
ATOM 718 C C B GLU B 1 21 ? 19.365 17.753 -6.332 0.40 11.86 21 GLU B C 1
ATOM 719 O O A GLU B 1 21 ? 19.466 17.828 -7.481 0.60 14.61 21 GLU B O 1
ATOM 720 O O B GLU B 1 21 ? 19.198 17.803 -7.549 0.40 12.77 21 GLU B O 1
ATOM 731 N N . THR B 1 22 ? 18.913 16.750 -5.573 1.00 11.91 22 THR B N 1
ATOM 732 C CA . THR B 1 22 ? 18.209 15.659 -6.263 1.00 14.42 22 THR B CA 1
ATOM 733 C C . THR B 1 22 ? 16.937 16.138 -6.920 1.00 13.42 22 THR B C 1
ATOM 734 O O . THR B 1 22 ? 16.646 15.898 -8.083 1.00 15.87 22 THR B O 1
ATOM 738 N N . SER B 1 23 ? 16.116 16.860 -6.144 1.00 14.65 23 SER B N 1
ATOM 739 C CA . SER B 1 23 ? 14.816 17.196 -6.713 1.00 15.42 23 SER B CA 1
ATOM 740 C C . SER B 1 23 ? 14.991 18.198 -7.851 1.00 13.81 23 SER B C 1
ATOM 741 O O . SER B 1 23 ? 14.228 18.085 -8.805 1.00 18.50 23 SER B O 1
ATOM 744 N N . VAL B 1 24 ? 15.935 19.123 -7.771 1.00 9.90 24 VAL B N 1
ATOM 745 C CA . VAL B 1 24 ? 16.071 20.142 -8.837 1.00 9.05 24 VAL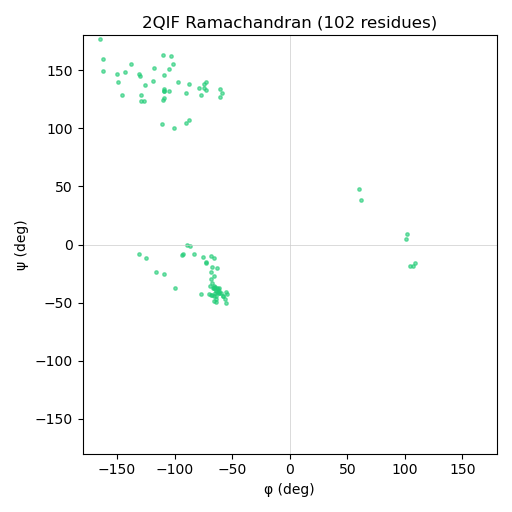 B CA 1
ATOM 746 C C . VAL B 1 24 ? 16.747 19.471 -10.019 1.00 9.29 24 VAL B C 1
ATOM 747 O O . VAL B 1 24 ? 16.393 19.590 -11.193 1.00 11.44 24 VAL B O 1
ATOM 751 N N . GLY B 1 25 ? 17.762 18.672 -9.737 1.00 12.24 25 GLY B N 1
ATOM 752 C CA . GLY B 1 25 ? 18.577 18.057 -10.777 1.00 13.18 25 GLY B CA 1
ATOM 753 C C . GLY B 1 25 ? 17.779 17.074 -11.603 1.00 15.76 25 GLY B C 1
ATOM 754 O O . GLY B 1 25 ? 18.126 16.867 -12.775 1.00 20.64 25 GLY B O 1
ATOM 755 N N . GLU B 1 26 ? 16.743 16.489 -11.011 1.00 15.59 26 GLU B N 1
ATOM 756 C CA . GLU B 1 26 ? 15.874 15.529 -11.680 1.00 19.86 26 GLU B CA 1
ATOM 757 C C . GLU B 1 26 ? 14.916 16.182 -12.657 1.00 16.42 26 GLU B C 1
ATOM 758 O O . GLU B 1 26 ? 14.254 15.472 -13.424 1.00 24.95 26 GLU B O 1
ATOM 764 N N . LEU B 1 27 ? 14.818 17.501 -12.646 1.00 12.65 27 LEU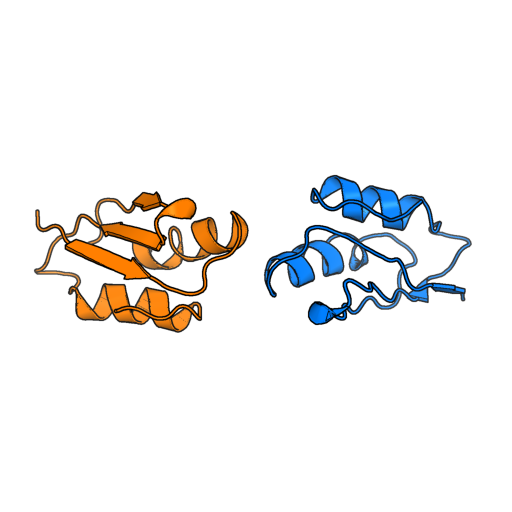 B N 1
ATOM 765 C CA . LEU B 1 27 ? 13.875 18.177 -13.538 1.00 12.26 27 LEU B CA 1
ATOM 766 C C . LEU B 1 27 ? 14.431 18.211 -14.959 1.00 10.98 27 LEU B C 1
ATOM 767 O O . LEU B 1 27 ? 15.569 18.600 -15.193 1.00 12.09 27 LEU B O 1
ATOM 772 N N . ASP B 1 28 ? 13.603 17.773 -15.905 1.00 11.64 28 ASP B N 1
ATOM 773 C CA . ASP B 1 28 ? 14.037 17.751 -17.293 1.00 11.23 28 ASP B CA 1
ATOM 774 C C . ASP B 1 28 ? 14.368 19.171 -17.743 1.00 10.13 28 ASP B C 1
ATOM 775 O O . ASP B 1 28 ? 13.515 20.049 -17.513 1.00 14.69 28 ASP B O 1
ATOM 780 N N . GLY B 1 29 ? 15.538 19.398 -18.286 1.00 9.80 29 GLY B N 1
ATOM 781 C CA . GLY B 1 29 ? 15.940 20.744 -18.701 1.00 7.21 29 GLY B CA 1
ATOM 782 C C . GLY B 1 29 ? 16.981 21.327 -17.757 1.00 7.74 29 GLY B C 1
ATOM 783 O O . GLY B 1 29 ? 17.673 22.285 -18.138 1.00 8.19 29 GLY B O 1
ATOM 784 N N . VAL B 1 30 ? 17.139 20.807 -16.530 1.00 7.15 30 VAL B N 1
ATOM 785 C CA . VAL B 1 30 ? 18.190 21.344 -15.648 1.00 7.51 30 VAL B CA 1
ATOM 786 C C . VAL B 1 30 ? 19.540 20.774 -16.046 1.00 7.61 30 VAL B C 1
ATOM 787 O O . VAL B 1 30 ? 19.711 19.576 -16.259 1.00 9.54 30 VAL B O 1
ATOM 791 N N . SER B 1 31 ? 20.550 21.643 -16.130 1.00 8.35 31 SER B N 1
ATOM 792 C CA . SER B 1 31 ? 21.897 21.277 -16.580 1.00 9.32 31 SER B CA 1
ATOM 793 C C . SER B 1 31 ? 22.773 21.100 -15.349 1.00 8.79 31 SER B C 1
ATOM 794 O O . SER B 1 31 ? 23.629 20.214 -15.336 1.00 16.66 31 SER B O 1
ATOM 797 N N . ALA B 1 32 ? 22.609 21.910 -14.311 1.00 9.34 32 ALA B N 1
ATOM 798 C CA . ALA B 1 32 ? 23.485 21.855 -13.143 1.00 11.77 32 ALA B CA 1
ATOM 799 C C . ALA B 1 32 ? 22.805 22.539 -11.975 1.00 9.32 32 ALA B C 1
ATOM 800 O O . ALA B 1 32 ? 22.008 23.466 -12.182 1.00 8.79 32 ALA B O 1
ATOM 802 N N A VAL B 1 33 ? 23.102 22.148 -10.749 0.60 9.46 33 VAL B N 1
ATOM 803 N N B VAL B 1 33 ? 23.124 22.091 -10.778 0.40 9.56 33 VAL B N 1
ATOM 804 C CA A VAL B 1 33 ? 22.568 22.809 -9.559 0.60 8.52 33 VAL B CA 1
ATOM 805 C CA B VAL B 1 33 ? 22.671 22.660 -9.524 0.40 9.46 33 VAL B CA 1
ATOM 806 C C A VAL B 1 33 ? 23.644 22.781 -8.474 0.60 10.92 33 VAL B C 1
ATOM 807 C C B VAL B 1 33 ? 23.878 22.854 -8.609 0.40 9.56 33 VAL B C 1
ATOM 808 O O A VAL B 1 33 ? 24.273 21.732 -8.269 0.60 13.09 33 VAL B O 1
ATOM 809 O O B VAL B 1 33 ? 24.802 22.037 -8.625 0.40 13.85 33 VAL B O 1
ATOM 816 N N . HIS B 1 34 ? 23.831 23.913 -7.819 1.00 9.21 34 HIS B N 1
ATOM 817 C CA . HIS B 1 34 ? 24.800 24.047 -6.727 1.00 10.04 34 HIS B CA 1
ATOM 818 C C . HIS B 1 34 ? 24.073 24.616 -5.520 1.00 8.28 34 HIS B C 1
ATOM 819 O O . HIS B 1 34 ? 23.349 25.611 -5.660 1.00 11.05 34 HIS B O 1
ATOM 826 N N . VAL B 1 35 ? 24.228 23.997 -4.366 1.00 11.96 35 VAL B N 1
ATOM 827 C CA . VAL B 1 35 ? 23.677 24.516 -3.132 1.00 10.45 35 VAL B CA 1
ATOM 828 C C . VAL B 1 35 ? 24.767 25.029 -2.208 1.00 13.09 35 VAL B C 1
ATOM 829 O O . VAL B 1 35 ? 25.752 24.325 -1.971 1.00 16.23 35 VAL B O 1
ATOM 833 N N . ASN B 1 36 ? 24.534 26.221 -1.693 1.00 13.69 36 ASN B N 1
ATOM 834 C CA . ASN B 1 36 ? 25.361 26.747 -0.611 1.00 17.26 36 ASN B CA 1
ATOM 835 C C . ASN B 1 36 ? 24.552 26.807 0.676 1.00 15.42 36 ASN B C 1
ATOM 836 O O . ASN B 1 36 ? 23.722 27.701 0.809 1.00 16.20 36 ASN B O 1
ATOM 841 N N . LEU B 1 37 ? 24.823 25.842 1.560 1.00 17.51 37 LEU B N 1
ATOM 842 C CA . LEU B 1 37 ? 24.004 25.682 2.765 1.00 17.78 37 LEU B CA 1
ATOM 843 C C . LEU B 1 37 ? 24.152 26.926 3.639 1.00 20.57 37 LEU B C 1
ATOM 844 O O . LEU B 1 37 ? 23.156 27.511 4.074 1.00 21.14 37 LEU B O 1
ATOM 849 N N . GLU B 1 38 ? 25.409 27.288 3.854 1.00 21.44 38 GLU B N 1
ATOM 850 C CA . GLU B 1 38 ? 25.758 28.413 4.715 1.00 24.01 38 GLU B CA 1
ATOM 851 C C . GLU B 1 38 ? 25.049 29.673 4.262 1.00 23.15 38 GLU B C 1
ATOM 852 O O . GLU B 1 38 ? 24.548 30.481 5.037 1.00 24.47 38 GLU B O 1
ATOM 858 N N . ALA B 1 39 ? 24.987 29.872 2.940 1.00 20.16 39 ALA B N 1
ATOM 859 C CA . ALA B 1 39 ? 24.408 31.129 2.469 1.00 21.37 39 ALA B CA 1
ATOM 860 C C . ALA B 1 39 ? 22.911 31.033 2.187 1.00 16.99 39 ALA B C 1
ATOM 861 O O . ALA B 1 39 ? 22.271 32.064 1.923 1.00 21.86 39 ALA B O 1
ATOM 863 N N . GLY B 1 40 ? 22.379 29.811 2.232 1.00 15.65 40 GLY B N 1
ATOM 864 C CA . GLY B 1 40 ? 20.988 29.547 1.927 1.00 15.61 40 GLY B CA 1
ATOM 865 C C . GLY B 1 40 ? 20.684 29.972 0.500 1.00 18.49 40 GLY B C 1
ATOM 866 O O . GLY B 1 40 ? 19.687 30.658 0.232 1.00 23.01 40 GLY B O 1
ATOM 867 N N . LYS B 1 41 ? 21.546 29.562 -0.427 1.00 18.66 41 LYS B N 1
ATOM 868 C CA . LYS B 1 41 ? 21.354 29.915 -1.830 1.00 21.86 41 LYS B CA 1
ATOM 869 C C . LYS B 1 41 ? 21.493 28.664 -2.685 1.00 15.36 41 LYS B C 1
ATOM 870 O O . LYS B 1 41 ? 22.275 27.757 -2.378 1.00 21.70 41 LYS B O 1
ATOM 876 N N . VAL B 1 42 ? 20.731 28.647 -3.748 1.00 10.95 42 VAL B N 1
ATOM 877 C CA . VAL B 1 42 ? 20.739 27.575 -4.748 1.00 9.09 42 VAL B CA 1
ATOM 878 C C . VAL B 1 42 ? 20.943 28.214 -6.120 1.00 7.33 42 VAL B C 1
ATOM 879 O O . VAL B 1 42 ? 20.165 29.082 -6.500 1.00 10.26 42 VAL B O 1
ATOM 883 N N . ASP B 1 43 ? 21.969 27.783 -6.833 1.00 8.49 43 ASP B N 1
ATOM 884 C CA . ASP B 1 43 ? 22.276 28.248 -8.190 1.00 8.71 43 ASP B CA 1
ATOM 885 C C . ASP B 1 43 ? 21.869 27.154 -9.165 1.00 8.65 43 ASP B C 1
ATOM 886 O O . ASP B 1 43 ? 22.248 25.988 -8.962 1.00 9.12 43 ASP B O 1
ATOM 891 N N . VAL B 1 44 ? 21.143 27.486 -10.232 1.00 7.11 44 VAL B N 1
ATOM 892 C CA . VAL B 1 44 ? 20.680 26.484 -11.197 1.00 6.54 44 VAL B CA 1
ATOM 893 C C . VAL B 1 44 ? 20.941 26.995 -12.615 1.00 5.83 44 VAL B C 1
ATOM 894 O O . VAL B 1 44 ? 20.622 28.146 -12.951 1.00 7.54 44 VAL B O 1
ATOM 898 N N A SER B 1 45 ? 21.497 26.073 -13.423 0.80 6.25 45 SER B N 1
ATOM 899 N N B SER B 1 45 ? 21.487 26.094 -13.424 0.20 6.22 45 SER B N 1
ATOM 900 C CA A SER B 1 45 ? 21.595 26.303 -14.861 0.80 7.12 45 SER B CA 1
ATOM 901 C CA B SER B 1 45 ? 21.627 26.240 -14.862 0.20 6.56 45 SER B CA 1
ATOM 902 C C A SER B 1 45 ? 20.562 25.405 -15.525 0.80 6.80 45 SER B C 1
ATOM 903 C C B SER B 1 45 ? 20.572 25.382 -15.553 0.20 6.86 45 SER B C 1
ATOM 904 O O A SER B 1 45 ? 20.378 24.261 -15.113 0.80 8.22 45 SER B O 1
ATOM 905 O O B SER B 1 45 ? 20.383 24.218 -15.196 0.20 7.11 45 SER B O 1
ATOM 910 N N . PHE B 1 46 ? 19.876 25.949 -16.539 1.00 6.14 46 PHE B N 1
ATOM 911 C CA . PHE B 1 46 ? 18.767 25.179 -17.123 1.00 5.97 46 PHE B CA 1
ATOM 912 C C . PHE B 1 46 ? 18.368 25.728 -18.483 1.00 5.28 46 PHE B C 1
ATOM 913 O O . PHE B 1 46 ? 18.682 26.870 -18.849 1.00 7.94 46 PHE B O 1
ATOM 921 N N . ASP B 1 47 ? 17.655 24.879 -19.222 1.00 6.28 47 ASP B N 1
ATOM 922 C CA . ASP B 1 47 ? 17.077 25.237 -20.518 1.00 7.09 47 ASP B CA 1
ATOM 923 C C . ASP B 1 47 ? 15.688 25.782 -20.270 1.00 5.87 47 ASP B C 1
ATOM 924 O O . ASP B 1 47 ? 14.808 24.973 -19.965 1.00 7.73 47 ASP B O 1
ATOM 929 N N . ALA B 1 48 ? 15.498 27.097 -20.351 1.00 7.88 48 ALA B N 1
ATOM 930 C CA . ALA B 1 48 ? 14.217 27.706 -19.998 1.00 8.63 48 ALA B CA 1
ATOM 931 C C . ALA B 1 48 ? 13.086 27.298 -20.935 1.00 9.22 48 ALA B C 1
ATOM 932 O O . ALA B 1 48 ? 11.910 27.549 -20.634 1.00 10.27 48 ALA B O 1
ATOM 934 N N . ASP B 1 49 ? 13.363 26.667 -22.078 1.00 9.31 49 ASP B N 1
ATOM 935 C CA . ASP B 1 49 ? 12.339 26.130 -22.968 1.00 9.15 49 ASP B CA 1
ATOM 936 C C . ASP B 1 49 ? 11.723 24.842 -22.438 1.00 9.48 49 ASP B C 1
ATOM 937 O O . ASP B 1 49 ? 10.639 24.436 -22.891 1.00 9.47 49 ASP B O 1
ATOM 942 N N A LYS B 1 50 ? 12.422 24.198 -21.513 0.20 8.22 50 LYS B N 1
ATOM 943 N N B LYS B 1 50 ? 12.426 24.176 -21.519 0.80 7.76 50 LYS B N 1
ATOM 944 C CA A LYS B 1 50 ? 12.006 22.927 -20.939 0.20 8.51 50 LYS B CA 1
ATOM 945 C CA B LYS B 1 50 ? 12.013 22.898 -20.944 0.80 8.54 50 LYS B CA 1
ATOM 946 C C A LYS B 1 50 ? 11.483 23.083 -19.515 0.20 7.96 50 LYS B C 1
ATOM 947 C C B LYS B 1 50 ? 11.581 22.969 -19.483 0.80 8.04 50 LYS B C 1
ATOM 948 O O A LYS B 1 50 ? 10.441 22.533 -19.154 0.20 7.29 50 LYS B O 1
ATOM 949 O O B LYS B 1 50 ? 10.691 22.223 -19.031 0.80 11.81 50 LYS B O 1
ATOM 960 N N . VAL B 1 51 ? 12.232 23.824 -18.706 1.00 7.77 51 VAL B N 1
ATOM 961 C CA . VAL B 1 51 ? 11.914 23.961 -17.286 1.00 6.68 51 VAL B CA 1
ATOM 962 C C . VAL B 1 51 ? 11.920 25.453 -16.976 1.00 6.24 51 VAL B C 1
ATOM 963 O O . VAL B 1 51 ? 12.737 26.176 -17.566 1.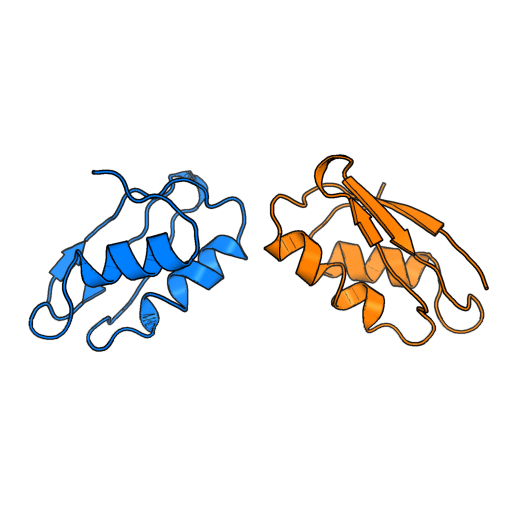00 7.09 51 VAL B O 1
ATOM 967 N N . SER B 1 52 ? 11.071 25.890 -16.060 1.00 6.87 52 SER B N 1
ATOM 968 C CA . SER B 1 52 ? 10.990 27.302 -15.688 1.00 6.98 52 SER B CA 1
ATOM 969 C C . SER B 1 52 ? 11.532 27.561 -14.281 1.00 8.12 52 SER B C 1
ATOM 970 O O . SER B 1 52 ? 11.714 26.660 -13.461 1.00 7.59 52 SER B O 1
ATOM 973 N N . VAL B 1 53 ? 11.815 28.841 -14.015 1.00 7.50 53 VAL B N 1
ATOM 974 C CA . VAL B 1 53 ? 12.215 29.268 -12.669 1.00 8.40 53 VAL B CA 1
ATOM 975 C C . VAL B 1 53 ? 11.133 28.792 -11.709 1.00 8.39 53 VAL B C 1
ATOM 976 O O . VAL B 1 53 ? 11.462 28.288 -10.645 1.00 8.49 53 VAL B O 1
ATOM 980 N N . LYS B 1 54 ? 9.847 28.945 -12.086 1.00 7.84 54 LYS B N 1
ATOM 981 C CA . LYS B 1 54 ? 8.799 28.553 -11.130 1.00 7.06 54 LYS B CA 1
ATOM 982 C C . LYS B 1 54 ? 8.811 27.057 -10.872 1.00 6.61 54 LYS B C 1
ATOM 983 O O . LYS B 1 54 ? 8.595 26.624 -9.730 1.00 8.74 54 LYS B O 1
ATOM 989 N N . ASP B 1 55 ? 9.076 26.238 -11.898 1.00 8.87 55 ASP B N 1
ATOM 990 C CA . ASP B 1 55 ? 9.179 24.789 -11.690 1.00 8.24 55 ASP B CA 1
ATOM 991 C C . ASP B 1 55 ? 10.296 24.483 -10.696 1.00 8.27 55 ASP B C 1
ATOM 992 O O . ASP B 1 55 ? 10.141 23.633 -9.826 1.00 9.12 55 ASP B O 1
ATOM 997 N N . ILE B 1 56 ? 11.421 25.180 -10.835 1.00 7.82 56 ILE B N 1
ATOM 998 C CA . ILE B 1 56 ? 12.565 24.975 -9.922 1.00 8.22 56 ILE B CA 1
ATOM 999 C C . ILE B 1 56 ? 12.237 25.394 -8.501 1.00 9.78 56 ILE B C 1
ATOM 1000 O O . ILE B 1 56 ? 12.452 24.612 -7.538 1.00 10.21 56 ILE B O 1
ATOM 1005 N N . ALA B 1 57 ? 11.679 26.591 -8.388 1.00 9.20 57 ALA B N 1
ATOM 1006 C CA . ALA B 1 57 ? 11.252 27.079 -7.063 1.00 9.34 57 ALA B CA 1
ATOM 1007 C C . ALA B 1 57 ? 10.250 26.098 -6.460 1.00 9.38 57 ALA B C 1
ATOM 1008 O O . ALA B 1 57 ? 10.340 25.768 -5.260 1.00 11.28 57 ALA B O 1
ATOM 1010 N N . ASP B 1 58 ? 9.293 25.629 -7.243 1.00 9.81 58 ASP B N 1
ATOM 1011 C CA . ASP B 1 58 ? 8.251 24.730 -6.706 1.00 10.04 58 ASP B CA 1
ATOM 1012 C C . ASP B 1 58 ? 8.812 23.392 -6.236 1.00 9.34 58 ASP B C 1
ATOM 1013 O O . ASP B 1 58 ? 8.377 22.835 -5.204 1.00 12.24 58 ASP B O 1
ATOM 1018 N N . ALA B 1 59 ? 9.817 22.869 -6.957 1.00 9.57 59 ALA B N 1
ATOM 1019 C CA . ALA B 1 59 ? 10.458 21.628 -6.550 1.00 11.38 59 ALA B CA 1
ATOM 1020 C C . ALA B 1 59 ? 11.139 21.814 -5.195 1.00 10.05 59 ALA B C 1
ATOM 1021 O O . ALA B 1 59 ? 11.062 20.887 -4.400 1.00 13.17 59 ALA B O 1
ATOM 1023 N N . ILE B 1 60 ? 11.772 22.961 -5.005 1.00 8.90 60 ILE B N 1
ATOM 1024 C CA . ILE B 1 60 ? 12.464 23.253 -3.756 1.00 9.50 60 ILE B CA 1
ATOM 1025 C C . ILE B 1 60 ? 11.433 23.391 -2.641 1.00 10.66 60 ILE B C 1
ATOM 1026 O O . ILE B 1 60 ? 11.568 22.870 -1.532 1.00 13.08 60 ILE B O 1
ATOM 1031 N N . GLU B 1 61 ? 10.326 24.070 -2.885 1.00 11.73 61 GLU B N 1
ATOM 1032 C CA . GLU B 1 61 ? 9.307 24.224 -1.851 1.00 12.78 61 GLU B CA 1
ATOM 1033 C C . GLU B 1 61 ? 8.639 22.898 -1.514 1.00 14.34 61 GLU B C 1
ATOM 1034 O O . GLU B 1 61 ? 8.255 22.663 -0.358 1.00 18.68 61 GLU B O 1
ATOM 1040 N N . ASP B 1 62 ? 8.505 22.030 -2.516 1.00 14.49 62 ASP B N 1
ATOM 1041 C CA . ASP B 1 62 ? 7.902 20.708 -2.319 1.00 16.24 62 ASP B CA 1
ATOM 1042 C C . ASP B 1 62 ? 8.790 19.825 -1.432 1.00 17.05 62 ASP B C 1
ATOM 1043 O O . ASP B 1 62 ? 8.337 18.834 -0.833 1.00 20.58 62 ASP B O 1
ATOM 1048 N N . GLN B 1 63 ? 10.071 20.174 -1.305 1.00 15.78 63 GLN B N 1
ATOM 1049 C CA . GLN B 1 63 ? 10.974 19.502 -0.378 1.00 13.23 63 GLN B CA 1
ATOM 1050 C C . GLN B 1 63 ? 10.919 20.112 1.025 1.00 14.70 63 GLN B C 1
ATOM 1051 O O . GLN B 1 63 ? 11.578 19.678 1.983 1.00 16.90 63 GLN B O 1
ATOM 1057 N N . GLY B 1 64 ? 10.104 21.154 1.209 1.00 15.26 64 GLY B N 1
ATOM 1058 C CA . GLY B 1 64 ? 9.868 21.750 2.492 1.00 15.89 64 GLY B CA 1
ATOM 1059 C C . GLY B 1 64 ? 10.596 23.034 2.788 1.00 15.61 64 GLY B C 1
ATOM 1060 O O . GLY B 1 64 ? 10.546 23.495 3.933 1.00 21.81 64 GLY B O 1
ATOM 1061 N N . TYR B 1 65 ? 11.258 23.642 1.811 1.00 12.91 65 TYR B N 1
ATOM 1062 C CA . TYR B 1 65 ? 12.026 24.864 2.037 1.00 12.85 65 TYR B CA 1
ATOM 1063 C C . TYR B 1 65 ? 11.322 26.086 1.499 1.00 14.96 65 TYR B C 1
ATOM 1064 O O . TYR B 1 65 ? 10.561 26.049 0.540 1.00 26.65 65 TYR B O 1
ATOM 1073 N N . ASP B 1 66 ? 11.549 27.255 2.088 1.00 18.74 66 ASP B N 1
ATOM 1074 C CA . ASP B 1 66 ? 10.941 28.472 1.581 1.00 21.99 66 ASP B CA 1
ATOM 1075 C C . ASP B 1 66 ? 11.830 29.094 0.504 1.00 19.41 66 ASP B C 1
ATOM 1076 O O . ASP B 1 66 ? 13.039 29.125 0.709 1.00 23.36 66 ASP B O 1
ATOM 1081 N N . VAL B 1 67 ? 11.215 29.576 -0.572 1.00 19.94 67 VAL B N 1
ATOM 1082 C CA . VAL B 1 67 ? 11.990 30.311 -1.582 1.00 16.12 67 VAL B CA 1
ATOM 1083 C C . VAL B 1 67 ? 11.628 31.785 -1.553 1.00 19.33 67 VAL B C 1
ATOM 1084 O O . VAL B 1 67 ? 10.448 32.181 -1.640 1.00 25.90 67 VAL B O 1
ATOM 1088 N N . ALA B 1 68 ? 12.641 32.641 -1.374 1.00 25.02 68 ALA B N 1
ATOM 1089 C CA . ALA B 1 68 ? 12.356 34.073 -1.360 1.00 26.36 68 ALA B CA 1
ATOM 1090 C C . ALA B 1 68 ? 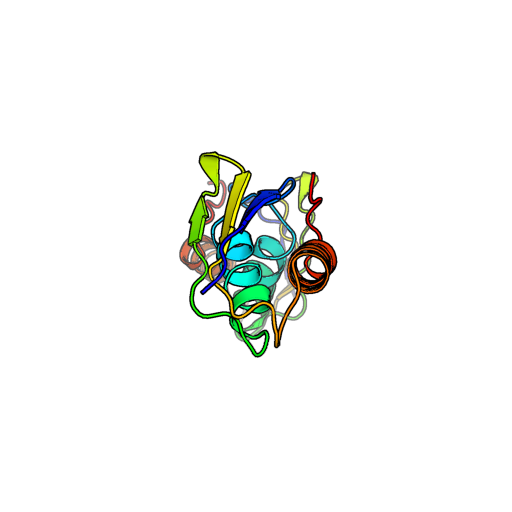12.014 34.541 -2.769 1.00 31.07 68 ALA B C 1
ATOM 1091 O O . ALA B 1 68 ? 12.782 34.130 -3.662 1.00 40.11 68 ALA B O 1
#

InterPro domains:
  IPR000428 Copper ion binding protein [PR00944] (3-15)
  IPR000428 Copper ion binding protein [PR00944] (15-28)
  IPR000428 Copper ion binding protein [PR00944] (28-41)
  IPR000428 Copper ion binding protein [PR00944] (54-67)
  IPR006121 Heavy metal-associated domain, HMA [PF00403] (5-66)
  IPR006121 Heavy metal-associated domain, HMA [PS50846] (2-68)
  IPR006121 Heavy metal-associated domain, HMA [cd00371] (5-68)
  IPR006122 Heavy metal-associated domain, copper ion-binding [TIGR00003] (3-68)
  IPR017969 Heavy-metal-associated, conserved site [PS01047] (8-37)
  IPR036163 Heavy metal-associated domain superfamily [SSF55008] (2-67)
  IPR049740 Copper chaperone CopZ [NF033795] (3-67)

Radius of gyration: 18.83 Å; Cα contacts (8 Å, |Δi|>4): 276; chains: 2; bounding box: 20×45×51 Å

Secondary structure (DSSP, 8-state):
-EEEEEEEE---SHHHHHHHHHHHHTSTTEEEEEEETTTTEEEEEE-TTT--HHHHHHHHHHTT-EE--/-EEEEEEEE---SHHHHHHHHHHHHTSTTEEEEEEETTTTEEEEEE-TTTS-HHHHHHHHHHTT-EE-

Solvent-accessible surface area: 7718 Å² total; per-residue (Å²): 141,82,135,89,63,13,52,3,93,60,23,48,20,120,61,2,6,139,17,0,43,66,19,0,38,137,48,104,17,24,76,42,18,126,26,78,38,161,53,8,84,0,75,6,24,1,37,48,138,129,6,47,50,145,63,1,16,58,13,0,78,120,76,66,19,91,18,56,152,151,77,144,87,69,11,66,3,91,59,22,50,22,125,70,0,9,128,15,0,60,56,20,0,36,134,48,109,16,25,62,58,35,111,13,63,54,175,48,9,86,0,61,2,26,6,48,51,147,129,4,47,56,124,63,1,10,50,14,0,77,126,70,61,14,83,30,93

Sequence (137 aa):
MEQKTLLQVEEGMSCQQHCVKAVETSSVGELDGVSAVHVNLEAGKVDDVVSFDADKVSVVKDIADAIEDQGYDVAKMEQKTLQVEGMSCQHCVKAVEETSVGELDGVSAVVHVNLEAGKVDVSSFDADKKVSVKDIADAIEDQGYDVA

Organism: Bacillus subtilis (strain 168) (NCBI:txid224308)